Protein AF-A0A1C5NNX3-F1 (afdb_monomer_lite)

Foldseek 3Di:
DAFDDLALLRGPNLLVLVVVLLVQQDPVLAAELCSSVVDLVVVVVVPCLQPQLNDNDSLRSSLVCLVCQLVVNNLCSNPDPDPVSCVDRSVSRQWYKYFLVVLVSSLVVLVVSLVSCVVCCVVPPLSRHPDPVSSVSSSVSSVVSSVVSVVQNVDDDGMGTSHHNVVVVVVVVVVVVVD

Sequence (179 aa):
MGCWGIKALESDEGLDIIIELEKILPKDGHLQLEKLSGGSKCWDAYGDVCEDGKVHTKPMVLAEVIMAYLDGEQYRLYGGSDKKSKEMNFAKITQFEGKRKTVMVIRNYLKDMLRRSRERSKEYQWNGWLKEENWIGWQGHVENLIKRLEELLEKEGDTIQFWNAGMQRAEKKQMMKLE

Radius of gyration: 17.09 Å; chains: 1; bounding box: 43×47×44 Å

pLDDT: mean 81.47, std 15.74, range [40.25, 98.56]

Structure (mmCIF, N/CA/C/O backbone):
data_AF-A0A1C5NNX3-F1
#
_entry.id   AF-A0A1C5NNX3-F1
#
loop_
_atom_site.group_PDB
_atom_site.id
_atom_site.type_symbol
_at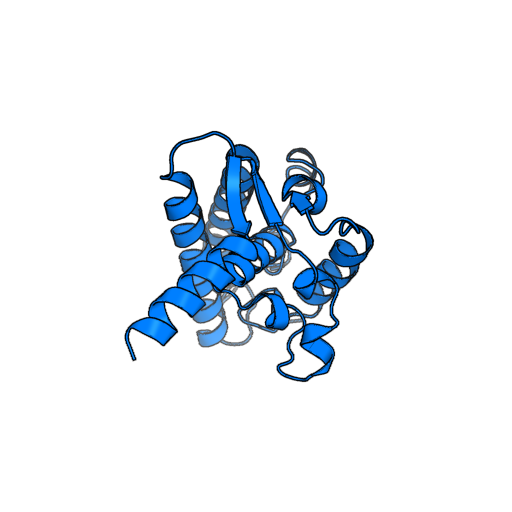om_site.label_atom_id
_atom_site.label_alt_id
_atom_site.label_comp_id
_atom_site.label_asym_id
_atom_site.label_entity_id
_atom_site.label_seq_id
_atom_site.pdbx_PDB_ins_code
_atom_site.Cartn_x
_atom_site.Cartn_y
_atom_site.Cartn_z
_atom_site.occupancy
_atom_site.B_iso_or_equiv
_atom_site.auth_seq_id
_atom_site.auth_comp_id
_atom_site.auth_asym_id
_atom_site.auth_atom_id
_atom_site.pdbx_PDB_model_num
ATOM 1 N N . MET A 1 1 ? 22.706 4.118 -7.278 1.00 43.41 1 MET A N 1
ATOM 2 C CA . MET A 1 1 ? 22.390 2.921 -6.469 1.00 43.41 1 MET A CA 1
ATOM 3 C C . MET A 1 1 ? 21.070 2.387 -7.004 1.00 43.41 1 MET A C 1
ATOM 5 O O . MET A 1 1 ? 20.190 3.204 -7.226 1.00 43.41 1 MET A O 1
ATOM 9 N N . GLY A 1 2 ? 20.976 1.101 -7.357 1.00 45.81 2 GLY A N 1
ATOM 10 C CA . GLY A 1 2 ? 19.746 0.528 -7.927 1.00 45.81 2 GLY A CA 1
ATOM 11 C C . GLY A 1 2 ? 18.676 0.310 -6.855 1.00 45.81 2 GLY A C 1
ATOM 12 O O . GLY A 1 2 ? 19.024 0.121 -5.693 1.00 45.81 2 GLY A O 1
ATOM 13 N N . CYS A 1 3 ? 17.398 0.339 -7.238 1.00 53.75 3 CYS A N 1
ATOM 14 C CA . CYS A 1 3 ? 16.297 -0.009 -6.339 1.00 53.75 3 CYS A CA 1
ATOM 15 C C . CYS A 1 3 ? 16.403 -1.483 -5.914 1.00 53.75 3 CYS A C 1
ATOM 17 O O . CYS A 1 3 ? 16.501 -2.376 -6.760 1.00 53.75 3 CYS A O 1
ATOM 19 N N . TRP A 1 4 ? 16.405 -1.724 -4.603 1.00 60.56 4 TRP A N 1
ATOM 20 C CA . TRP A 1 4 ? 16.375 -3.055 -3.995 1.00 60.56 4 TRP A CA 1
ATOM 21 C C . TRP A 1 4 ? 14.946 -3.371 -3.530 1.00 60.56 4 TRP A C 1
ATOM 23 O O . TRP A 1 4 ? 14.303 -2.506 -2.945 1.00 60.56 4 TRP A O 1
ATOM 33 N N . GLY A 1 5 ? 14.467 -4.594 -3.791 1.00 72.88 5 GLY A N 1
ATOM 34 C CA . GLY A 1 5 ? 13.107 -5.050 -3.449 1.00 72.88 5 GLY A CA 1
ATOM 35 C C . GLY A 1 5 ? 12.084 -4.789 -4.558 1.00 72.88 5 GLY A C 1
ATOM 36 O O . GLY A 1 5 ? 12.178 -3.786 -5.250 1.00 72.88 5 GLY A O 1
ATOM 37 N N . ILE A 1 6 ? 11.135 -5.707 -4.771 1.00 86.00 6 ILE A N 1
ATOM 38 C CA . ILE A 1 6 ? 10.014 -5.508 -5.718 1.00 86.00 6 ILE A CA 1
ATOM 39 C C . ILE A 1 6 ? 8.913 -4.682 -5.044 1.00 86.00 6 ILE A C 1
ATOM 41 O O . ILE A 1 6 ? 8.206 -3.910 -5.697 1.00 86.00 6 ILE A O 1
ATOM 45 N N . LYS A 1 7 ? 8.764 -4.867 -3.732 1.00 90.19 7 LYS A N 1
ATOM 46 C CA . LYS A 1 7 ? 7.811 -4.160 -2.882 1.00 90.19 7 LYS A CA 1
ATOM 47 C C . LYS A 1 7 ? 8.504 -3.034 -2.130 1.00 90.19 7 LYS A C 1
ATOM 49 O O . LYS A 1 7 ? 9.672 -3.153 -1.767 1.00 90.19 7 LYS A O 1
ATOM 54 N N . ALA A 1 8 ? 7.755 -1.989 -1.794 1.00 87.38 8 ALA A N 1
ATOM 55 C CA . ALA A 1 8 ? 8.271 -0.934 -0.932 1.00 87.38 8 ALA A CA 1
ATOM 56 C C . ALA A 1 8 ? 8.631 -1.483 0.458 1.00 87.38 8 ALA A C 1
ATOM 58 O O . ALA A 1 8 ? 9.677 -1.148 0.993 1.00 87.38 8 ALA A O 1
ATOM 59 N N . LEU A 1 9 ? 7.836 -2.403 1.010 1.00 86.56 9 LEU A N 1
ATOM 60 C CA . LEU A 1 9 ? 8.118 -3.069 2.290 1.00 86.56 9 LEU A CA 1
ATOM 61 C C . LEU A 1 9 ? 9.345 -4.007 2.276 1.00 86.56 9 LEU A C 1
ATOM 63 O O . LEU A 1 9 ? 9.682 -4.579 3.310 1.00 86.56 9 LEU A O 1
ATOM 67 N N . GLU A 1 10 ? 9.994 -4.194 1.126 1.00 86.25 10 GLU A N 1
ATOM 68 C CA . GLU A 1 10 ? 11.254 -4.938 0.980 1.00 86.25 10 GLU A CA 1
ATOM 69 C C . GLU A 1 10 ? 12.464 -4.003 0.808 1.00 86.25 10 GLU A C 1
ATOM 71 O O . GLU A 1 10 ? 13.589 -4.488 0.681 1.00 86.25 10 GLU A O 1
ATOM 76 N N . SER A 1 11 ? 12.246 -2.683 0.779 1.00 84.75 11 SER A N 1
ATOM 77 C CA . SER A 1 11 ? 13.288 -1.677 0.573 1.00 84.75 11 SER A CA 1
ATOM 78 C C . SER A 1 11 ? 13.565 -0.880 1.840 1.00 84.75 11 SER A C 1
ATOM 80 O O . SER A 1 11 ? 12.664 -0.643 2.647 1.00 84.75 11 SER A O 1
ATOM 82 N N . ASP A 1 12 ? 14.805 -0.411 1.983 1.00 83.69 12 ASP A N 1
ATOM 83 C CA . ASP A 1 12 ? 15.213 0.435 3.107 1.00 83.69 12 ASP A CA 1
ATOM 84 C C . ASP A 1 12 ? 14.336 1.695 3.194 1.00 83.69 12 ASP A C 1
ATOM 86 O O . ASP A 1 12 ? 13.825 2.021 4.262 1.00 83.69 12 ASP A O 1
ATOM 90 N N . GLU A 1 13 ? 14.049 2.349 2.060 1.00 83.94 13 GLU A N 1
ATOM 91 C CA . GLU A 1 13 ? 13.189 3.537 2.032 1.00 83.94 13 GLU A CA 1
ATOM 92 C C . GLU A 1 13 ? 11.757 3.244 2.493 1.00 83.94 13 GLU A C 1
ATOM 94 O O . GLU A 1 13 ? 11.142 4.062 3.181 1.00 83.94 13 GLU A O 1
ATOM 99 N N . GLY A 1 14 ? 11.193 2.094 2.113 1.00 84.69 14 GLY A N 1
ATOM 100 C CA . GLY A 1 14 ? 9.856 1.726 2.561 1.00 84.69 14 GLY A CA 1
ATOM 101 C C . GLY A 1 14 ? 9.817 1.334 4.037 1.00 84.69 14 GLY A C 1
ATOM 102 O O . GLY A 1 14 ? 8.861 1.694 4.728 1.00 84.69 14 GLY A O 1
ATOM 103 N N . LEU A 1 15 ? 10.861 0.674 4.545 1.00 84.88 15 LEU A N 1
ATOM 104 C CA . LEU A 1 15 ? 10.996 0.354 5.968 1.00 84.88 15 LEU A CA 1
ATOM 105 C C . LEU A 1 15 ? 11.188 1.614 6.825 1.00 84.88 15 LEU A C 1
ATOM 107 O O . LEU A 1 15 ? 10.555 1.725 7.876 1.00 84.88 15 LEU A O 1
ATOM 111 N N . ASP A 1 16 ? 11.952 2.600 6.352 1.00 84.88 16 ASP A N 1
ATOM 112 C CA . ASP A 1 16 ? 12.068 3.911 7.001 1.00 84.88 16 ASP A CA 1
ATOM 113 C C . ASP A 1 16 ? 10.697 4.592 7.115 1.00 84.88 16 ASP A C 1
ATOM 115 O O . ASP A 1 16 ? 10.321 5.103 8.174 1.00 84.88 16 ASP A O 1
ATOM 119 N N . ILE A 1 17 ? 9.890 4.540 6.049 1.00 86.50 17 ILE A N 1
ATOM 120 C CA . ILE A 1 17 ? 8.521 5.069 6.075 1.00 86.50 17 ILE A CA 1
ATOM 121 C C . ILE A 1 17 ? 7.665 4.314 7.096 1.00 86.50 17 ILE A C 1
ATOM 123 O O . ILE A 1 17 ? 6.903 4.954 7.820 1.00 86.50 17 ILE A O 1
ATOM 127 N N . ILE A 1 18 ? 7.774 2.985 7.193 1.00 87.00 18 ILE A N 1
ATOM 128 C CA . ILE A 1 18 ? 7.045 2.206 8.206 1.00 87.00 18 ILE A CA 1
ATOM 129 C C . ILE A 1 18 ? 7.412 2.659 9.618 1.00 87.00 18 ILE A C 1
ATOM 131 O O . ILE A 1 18 ? 6.507 2.944 10.406 1.00 87.00 18 ILE A O 1
ATOM 135 N N . ILE A 1 19 ? 8.705 2.819 9.908 1.00 84.88 19 ILE A N 1
ATOM 136 C CA . ILE A 1 19 ? 9.193 3.293 11.209 1.00 84.88 19 ILE A CA 1
ATOM 137 C C . ILE A 1 19 ? 8.623 4.683 11.535 1.00 84.88 19 ILE A C 1
ATOM 139 O O . ILE A 1 19 ? 8.235 4.944 12.676 1.00 84.88 19 ILE A O 1
ATOM 143 N N . GLU A 1 20 ? 8.518 5.583 10.553 1.00 86.12 20 GLU A N 1
ATOM 144 C CA . GLU A 1 20 ? 7.882 6.892 10.751 1.00 86.12 20 GLU A CA 1
ATOM 145 C C . GLU A 1 20 ? 6.367 6.791 10.979 1.00 86.12 20 GLU A C 1
ATOM 147 O O . GLU A 1 20 ? 5.821 7.462 11.861 1.00 86.12 20 GLU A O 1
ATOM 152 N N . LEU A 1 21 ? 5.671 5.936 10.225 1.00 87.88 21 LEU A N 1
ATOM 153 C CA . LEU A 1 21 ? 4.229 5.725 10.375 1.00 87.88 21 LEU A CA 1
ATOM 154 C C . LEU A 1 21 ? 3.869 5.127 11.741 1.00 87.88 21 LEU A C 1
ATOM 156 O O . LEU A 1 21 ? 2.808 5.430 12.284 1.00 87.88 21 LEU A O 1
ATOM 160 N N . GLU A 1 22 ? 4.744 4.323 12.340 1.00 86.94 22 GLU A N 1
ATOM 161 C CA . GLU A 1 22 ? 4.516 3.766 13.673 1.00 86.94 22 GLU A CA 1
ATOM 162 C C . GLU A 1 22 ? 4.405 4.812 14.769 1.00 86.94 22 GLU A C 1
ATOM 164 O O . GLU A 1 22 ? 3.598 4.664 15.690 1.00 86.94 22 GLU A O 1
ATOM 169 N N . LYS A 1 23 ? 5.197 5.882 14.672 1.00 86.31 23 LYS A N 1
ATOM 170 C CA . LYS A 1 23 ? 5.236 6.946 15.684 1.00 86.31 23 LYS A CA 1
ATOM 171 C C . LYS A 1 23 ? 3.892 7.658 15.820 1.00 86.31 23 LYS A C 1
ATOM 173 O O . LYS A 1 23 ? 3.621 8.262 16.856 1.00 86.31 23 LYS A O 1
ATOM 178 N N . ILE A 1 24 ? 3.054 7.579 14.786 1.00 87.44 24 ILE A N 1
ATOM 179 C CA . ILE A 1 24 ? 1.740 8.223 14.716 1.00 87.44 24 ILE A CA 1
ATOM 180 C C . ILE A 1 24 ? 0.575 7.232 14.828 1.00 87.44 24 ILE A C 1
ATOM 182 O O . ILE A 1 24 ? -0.585 7.634 14.692 1.00 87.44 24 ILE A O 1
ATOM 186 N N . LEU A 1 25 ? 0.850 5.945 15.077 1.00 90.44 25 LEU A N 1
ATOM 187 C CA . LEU A 1 25 ? -0.207 4.957 15.252 1.00 90.44 25 LEU A CA 1
ATOM 188 C C . LEU A 1 25 ? -1.045 5.252 16.504 1.00 90.44 25 LEU A C 1
ATOM 190 O O . LEU A 1 25 ? -0.518 5.631 17.556 1.00 90.44 25 LEU A O 1
ATOM 194 N N . PRO A 1 26 ? -2.369 5.061 16.421 1.00 89.88 26 PRO A N 1
ATOM 195 C CA . PRO A 1 26 ? -3.252 5.332 17.535 1.00 89.88 26 PRO A CA 1
ATOM 196 C C . PRO A 1 26 ? -3.172 4.216 18.583 1.00 89.88 26 PRO A C 1
ATOM 198 O O . PRO A 1 26 ? -3.064 3.032 18.268 1.00 89.88 26 PRO A O 1
ATOM 201 N N . LYS A 1 27 ? -3.260 4.604 19.859 1.00 87.56 27 LYS A N 1
ATOM 202 C CA . LYS A 1 27 ? -3.197 3.671 20.997 1.00 87.56 27 LYS A CA 1
ATOM 203 C C . LYS A 1 27 ? -4.513 2.938 21.261 1.00 87.56 27 LYS A C 1
ATOM 205 O O . LYS A 1 27 ? -4.502 1.908 21.923 1.00 87.56 27 LYS A O 1
ATOM 210 N N . ASP A 1 28 ? -5.629 3.470 20.768 1.00 89.56 28 ASP A N 1
ATOM 211 C CA . ASP A 1 28 ? -6.970 2.889 20.916 1.00 89.56 28 ASP A CA 1
ATOM 212 C C . ASP A 1 28 ? -7.239 1.732 19.933 1.00 89.56 28 ASP A C 1
ATOM 214 O O . ASP A 1 28 ? -8.281 1.084 20.008 1.00 89.56 28 ASP A O 1
ATOM 218 N N . GLY A 1 29 ? -6.295 1.451 19.027 1.00 90.50 29 GLY A N 1
ATOM 219 C CA . GLY A 1 29 ? -6.404 0.393 18.028 1.00 90.50 29 GLY A CA 1
ATOM 220 C C . GLY A 1 29 ? -7.278 0.749 16.823 1.00 90.50 29 GLY A C 1
ATOM 221 O O . GLY A 1 29 ? -7.401 -0.092 15.932 1.00 90.50 29 GLY A O 1
ATOM 222 N N . HIS A 1 30 ? -7.843 1.964 16.758 1.00 94.44 30 HIS A N 1
ATOM 223 C CA . HIS A 1 30 ? -8.642 2.426 15.627 1.00 94.44 30 HIS A CA 1
ATOM 224 C C . HIS A 1 30 ? -7.834 3.348 14.706 1.00 94.44 30 HIS A C 1
ATOM 226 O O . HIS A 1 30 ? -7.677 4.556 14.923 1.00 94.44 30 HIS A O 1
ATOM 232 N N . LEU A 1 31 ? -7.326 2.754 13.632 1.00 94.56 31 LEU A N 1
ATOM 233 C CA . LEU A 1 31 ? -6.534 3.425 12.619 1.00 94.56 31 LEU A CA 1
ATOM 234 C C . LEU A 1 31 ? -7.409 3.996 11.502 1.00 94.56 31 LEU A C 1
ATOM 236 O O . LEU A 1 31 ? -8.258 3.309 10.943 1.00 94.56 31 LEU A O 1
ATOM 240 N N . GLN A 1 32 ? -7.125 5.244 11.135 1.00 94.44 32 GLN A N 1
ATOM 241 C CA . GLN A 1 32 ? -7.679 5.897 9.953 1.00 94.44 32 GLN A CA 1
ATOM 242 C C . GLN A 1 32 ? -6.554 6.177 8.962 1.00 94.44 32 GLN A C 1
ATOM 244 O O . GLN A 1 32 ? -5.525 6.746 9.340 1.00 94.44 32 GLN A O 1
ATOM 249 N N . LEU A 1 33 ? -6.747 5.810 7.696 1.00 93.88 33 LEU A N 1
ATOM 250 C CA . LEU A 1 33 ? -5.756 5.987 6.629 1.00 93.88 33 LEU A CA 1
ATOM 251 C C . LEU A 1 33 ? -5.303 7.445 6.494 1.00 93.88 33 LEU A C 1
ATOM 253 O O . LEU A 1 33 ? -4.141 7.712 6.202 1.00 93.88 33 LEU A O 1
ATOM 257 N N . GLU A 1 34 ? -6.196 8.395 6.766 1.00 90.44 34 GLU A N 1
ATOM 258 C CA . GLU A 1 34 ? -5.931 9.835 6.722 1.00 90.44 34 GLU A CA 1
ATOM 259 C C . GLU A 1 34 ? -4.837 10.265 7.703 1.00 90.44 34 GLU A C 1
ATOM 261 O O . GLU A 1 34 ? -4.081 11.195 7.418 1.00 90.44 34 GLU A O 1
ATOM 266 N N . LYS A 1 35 ? -4.730 9.575 8.848 1.00 88.69 35 LYS A N 1
ATOM 267 C CA . LYS A 1 35 ? -3.673 9.835 9.831 1.00 88.69 35 LYS A CA 1
ATOM 268 C C . LYS A 1 35 ? -2.311 9.453 9.261 1.00 88.69 35 LYS A C 1
ATOM 270 O O . LYS A 1 35 ? -1.353 10.191 9.448 1.00 88.69 35 LYS A O 1
ATOM 275 N N . LEU A 1 36 ? -2.240 8.350 8.513 1.00 87.06 36 LEU A N 1
ATOM 276 C CA . LEU A 1 36 ? -1.000 7.894 7.883 1.00 87.06 36 LEU A CA 1
ATOM 277 C C . LEU A 1 36 ? -0.633 8.724 6.649 1.00 87.06 36 LEU A C 1
ATOM 279 O O . LEU A 1 36 ? 0.542 9.022 6.423 1.00 87.06 36 LEU A O 1
ATOM 283 N N . SER A 1 37 ? -1.625 9.124 5.851 1.00 81.62 37 SER A N 1
ATOM 284 C CA . SER A 1 37 ? -1.392 9.900 4.633 1.00 81.62 37 SER A CA 1
ATOM 285 C C . SER A 1 37 ? -0.842 11.297 4.905 1.00 81.62 37 SER A C 1
ATOM 287 O O . SER A 1 37 ? -0.031 11.781 4.114 1.00 81.62 37 SER A O 1
ATOM 289 N N . GLY A 1 38 ? -1.226 11.916 6.029 1.00 73.06 38 GLY A N 1
ATOM 290 C CA . GLY A 1 38 ? -0.945 13.326 6.319 1.00 73.06 38 GLY A CA 1
ATOM 291 C C . GLY A 1 38 ? -1.860 14.292 5.551 1.00 73.06 38 GLY A C 1
ATOM 292 O O . GLY A 1 38 ? -1.581 15.487 5.486 1.00 73.06 38 GLY A O 1
ATOM 293 N N . GLY A 1 39 ? -2.951 13.785 4.960 1.00 62.31 39 GLY A N 1
ATOM 294 C CA . GLY A 1 39 ? -3.860 14.539 4.091 1.00 62.31 39 GLY A CA 1
ATOM 295 C C . GLY A 1 39 ? -3.400 14.622 2.626 1.00 62.31 39 GLY A C 1
ATOM 296 O O . GLY A 1 39 ? -2.217 14.525 2.315 1.00 62.31 39 GLY A O 1
ATOM 297 N N . SER A 1 40 ? -4.347 14.823 1.699 1.00 53.09 40 SER A N 1
ATOM 298 C CA . SER A 1 40 ? -4.090 14.751 0.245 1.00 53.09 40 SER A CA 1
ATOM 299 C C . SER A 1 40 ? -3.118 15.813 -0.281 1.00 53.09 40 SER A C 1
ATOM 301 O O . SER A 1 40 ? -2.399 15.554 -1.236 1.00 53.09 40 SER A O 1
ATOM 303 N N . LYS A 1 41 ? -3.056 16.987 0.365 1.00 52.91 41 LYS A N 1
ATOM 304 C CA . LYS A 1 41 ? -2.158 18.093 -0.021 1.00 52.91 41 LYS A CA 1
ATOM 305 C C . LYS A 1 41 ? -0.673 17.763 0.167 1.00 52.91 41 LYS A C 1
ATOM 307 O O . LYS A 1 41 ? 0.176 18.454 -0.378 1.00 52.91 41 LYS A O 1
ATOM 312 N N . CYS A 1 42 ? -0.353 16.736 0.959 1.00 51.94 42 CYS A N 1
ATOM 313 C CA . CYS A 1 42 ? 1.026 16.342 1.224 1.00 51.94 42 CYS A CA 1
ATOM 314 C C . CYS A 1 42 ? 1.689 15.713 -0.010 1.00 51.94 42 CYS A C 1
ATOM 316 O O . CYS A 1 42 ? 2.910 15.728 -0.101 1.00 51.94 42 CYS A O 1
ATOM 318 N N . TRP A 1 43 ? 0.912 15.179 -0.960 1.00 56.66 43 TRP A N 1
ATOM 319 C CA . TRP A 1 43 ? 1.445 14.391 -2.078 1.00 56.66 43 TRP A CA 1
ATOM 320 C C . TRP A 1 43 ? 1.622 15.183 -3.366 1.00 56.66 43 TRP A C 1
ATOM 322 O O . TRP A 1 43 ? 2.487 14.833 -4.161 1.00 56.66 43 TRP A O 1
ATOM 332 N N . ASP A 1 44 ? 0.908 16.302 -3.504 1.00 48.81 44 ASP A N 1
ATOM 333 C CA . ASP A 1 44 ? 1.176 17.308 -4.538 1.00 48.81 44 ASP A CA 1
ATOM 334 C C . ASP A 1 44 ? 2.577 17.934 -4.354 1.00 48.81 44 ASP A C 1
ATOM 336 O O . ASP A 1 44 ? 3.187 18.398 -5.313 1.00 48.81 44 ASP A O 1
ATOM 340 N N . ALA A 1 45 ? 3.104 17.907 -3.118 1.00 40.25 45 ALA A N 1
ATOM 341 C CA . ALA A 1 45 ? 4.451 18.348 -2.754 1.00 40.25 45 ALA A CA 1
ATOM 342 C C . ALA A 1 45 ? 5.536 17.267 -2.915 1.00 40.25 45 ALA A C 1
ATOM 344 O O . ALA A 1 45 ? 6.719 17.597 -2.839 1.00 40.25 45 ALA A O 1
ATOM 345 N N . TYR A 1 46 ? 5.178 16.001 -3.183 1.00 47.84 46 TYR A N 1
ATOM 346 C CA . TYR A 1 46 ? 6.137 15.004 -3.682 1.00 47.84 46 TYR A CA 1
ATOM 347 C C . TYR A 1 46 ? 6.377 15.265 -5.174 1.00 47.84 46 TYR A C 1
ATOM 349 O O . TYR A 1 46 ? 6.087 14.430 -6.033 1.00 47.84 46 TYR A O 1
ATOM 357 N N . GLY A 1 47 ? 6.872 16.477 -5.448 1.00 45.34 47 GLY A N 1
ATOM 358 C CA . GLY A 1 47 ? 7.461 16.866 -6.714 1.00 45.34 47 GLY A CA 1
ATOM 359 C C . GLY A 1 47 ? 8.419 15.778 -7.180 1.00 45.34 47 GLY A C 1
ATOM 360 O O . GLY A 1 47 ? 9.158 15.190 -6.391 1.00 45.34 47 GLY A O 1
ATOM 361 N N . ASP A 1 48 ? 8.297 15.454 -8.458 1.00 43.62 48 ASP A N 1
ATOM 362 C CA . ASP A 1 48 ? 9.212 14.603 -9.203 1.00 43.62 48 ASP A CA 1
ATOM 363 C C . ASP A 1 48 ? 9.561 13.234 -8.619 1.00 43.62 48 ASP A C 1
ATOM 365 O O . ASP A 1 48 ? 10.704 12.782 -8.601 1.00 43.62 48 ASP A O 1
ATOM 369 N N . VAL A 1 49 ? 8.507 12.462 -8.349 1.00 49.91 49 VAL A N 1
ATOM 370 C CA . VAL A 1 49 ? 8.508 10.991 -8.184 1.00 49.91 49 VAL A CA 1
ATOM 371 C C . VAL A 1 49 ? 9.255 10.232 -9.305 1.00 49.91 49 VAL A C 1
ATOM 373 O O . VAL A 1 49 ? 9.437 9.023 -9.234 1.00 49.91 49 VAL A O 1
ATOM 376 N N . CYS A 1 50 ? 9.705 10.899 -10.367 1.00 47.75 50 CYS A N 1
ATOM 377 C CA . CYS A 1 50 ? 10.406 10.267 -11.479 1.00 47.75 50 CYS A CA 1
ATOM 378 C C . CYS A 1 50 ? 11.693 10.969 -11.923 1.00 47.75 50 CYS A C 1
ATOM 380 O O . CYS A 1 50 ? 12.264 10.507 -12.909 1.00 47.75 50 CYS A O 1
ATOM 382 N N . GLU A 1 51 ? 12.205 11.987 -11.219 1.00 48.91 51 GLU A N 1
ATOM 383 C CA . GLU A 1 51 ? 13.494 12.596 -11.604 1.00 48.91 51 GLU A CA 1
ATOM 384 C C . GLU A 1 51 ? 14.694 11.687 -11.280 1.00 48.91 51 GLU A C 1
ATOM 386 O O . GLU A 1 51 ? 15.597 11.556 -12.102 1.00 48.91 51 GLU A O 1
ATOM 391 N N . ASP A 1 52 ? 14.620 10.848 -10.236 1.00 54.25 52 ASP A N 1
ATOM 392 C CA . ASP A 1 52 ? 15.763 10.015 -9.788 1.00 54.25 52 ASP A CA 1
ATOM 393 C C . ASP A 1 52 ? 15.524 8.490 -9.740 1.00 54.25 52 ASP A C 1
ATOM 395 O O . ASP A 1 52 ? 16.351 7.749 -9.217 1.00 54.25 52 ASP A O 1
ATOM 399 N N . GLY A 1 53 ? 14.404 7.983 -10.262 1.00 56.81 53 GLY A N 1
ATOM 400 C CA . GLY A 1 53 ? 14.118 6.540 -10.260 1.00 56.81 53 GLY A CA 1
ATOM 401 C C . GLY A 1 53 ? 13.659 6.022 -8.893 1.00 56.81 53 GLY A C 1
ATOM 402 O O . GLY A 1 53 ? 13.631 4.818 -8.661 1.00 56.81 53 GLY A O 1
ATOM 403 N N . LYS A 1 54 ? 13.270 6.924 -7.982 1.00 70.06 54 LYS A N 1
ATOM 404 C CA . LYS A 1 54 ? 12.722 6.588 -6.663 1.00 70.06 54 LYS A CA 1
ATOM 405 C C . LYS A 1 54 ? 11.301 6.042 -6.793 1.00 70.06 54 LYS A C 1
ATOM 407 O O . LYS A 1 54 ? 10.345 6.799 -6.926 1.00 70.06 54 LYS A O 1
ATOM 412 N N . VAL A 1 55 ? 11.174 4.721 -6.725 1.00 74.38 55 VAL A N 1
ATOM 413 C CA . VAL A 1 55 ? 9.893 4.014 -6.883 1.00 74.38 55 VAL A CA 1
ATOM 414 C C . VAL A 1 55 ? 9.219 3.617 -5.561 1.00 74.38 55 VAL A C 1
ATOM 416 O O . VAL A 1 55 ? 7.992 3.550 -5.494 1.00 74.38 55 VAL A O 1
ATOM 419 N N . HIS A 1 56 ? 9.981 3.422 -4.480 1.00 83.06 56 HIS A N 1
ATOM 420 C CA . HIS A 1 56 ? 9.456 3.040 -3.161 1.00 83.06 56 HIS A CA 1
ATOM 421 C C . HIS A 1 56 ? 9.040 4.271 -2.357 1.00 83.06 56 HIS A C 1
ATOM 423 O O . HIS A 1 56 ? 9.797 4.859 -1.591 1.00 83.06 56 HIS A O 1
ATOM 429 N N . THR A 1 57 ? 7.808 4.703 -2.602 1.00 85.62 57 THR A N 1
ATOM 430 C CA . THR A 1 57 ? 7.256 5.958 -2.081 1.00 85.62 57 THR A CA 1
ATOM 431 C C . THR A 1 57 ? 6.245 5.721 -0.969 1.00 85.62 57 THR A C 1
ATOM 433 O O . THR A 1 57 ? 5.664 4.641 -0.846 1.00 85.62 57 THR A O 1
ATOM 436 N N . LYS A 1 58 ? 5.938 6.773 -0.202 1.00 87.75 58 LYS A N 1
ATOM 437 C CA . LYS A 1 58 ? 4.921 6.710 0.854 1.00 87.75 58 LYS A CA 1
ATOM 438 C C . LYS A 1 58 ? 3.554 6.222 0.345 1.00 87.75 58 LYS A C 1
ATOM 440 O O . LYS A 1 58 ? 3.001 5.340 0.993 1.00 87.75 58 LYS A O 1
ATOM 445 N N . PRO A 1 59 ? 2.998 6.688 -0.793 1.00 90.75 59 PRO A N 1
ATOM 446 C CA . PRO A 1 59 ? 1.743 6.130 -1.304 1.00 90.75 59 PRO A CA 1
ATOM 447 C C . PRO A 1 59 ? 1.817 4.635 -1.647 1.00 90.75 59 PRO A C 1
ATOM 449 O O . PRO A 1 59 ? 0.846 3.923 -1.400 1.00 90.75 59 PRO A O 1
ATOM 452 N N . MET A 1 60 ? 2.956 4.140 -2.147 1.00 92.38 60 MET A N 1
ATOM 453 C CA . MET A 1 60 ? 3.159 2.704 -2.385 1.00 92.38 60 MET A CA 1
ATOM 454 C C . MET A 1 60 ? 3.200 1.918 -1.072 1.00 92.38 60 MET A C 1
ATOM 456 O O . MET A 1 60 ? 2.478 0.933 -0.944 1.00 92.38 60 MET A O 1
ATOM 460 N N . VAL A 1 61 ? 3.932 2.406 -0.062 1.00 91.88 61 VAL A N 1
ATOM 461 C CA . VAL A 1 61 ? 3.931 1.816 1.289 1.00 91.88 61 VAL A CA 1
ATOM 462 C C . VAL A 1 61 ? 2.516 1.782 1.868 1.00 91.88 61 VAL A C 1
ATOM 464 O O . VAL A 1 61 ? 2.087 0.757 2.384 1.00 91.88 61 VAL A O 1
ATOM 467 N N . LEU A 1 62 ? 1.744 2.866 1.748 1.00 94.38 62 LEU A N 1
ATOM 468 C CA . LEU A 1 62 ? 0.362 2.902 2.239 1.00 94.38 62 LEU A CA 1
ATOM 469 C C . LEU A 1 62 ? -0.545 1.910 1.503 1.00 94.38 62 LEU A C 1
ATOM 471 O O . LEU A 1 62 ? -1.382 1.277 2.145 1.00 94.38 62 LEU A O 1
ATOM 475 N N . ALA A 1 63 ? -0.382 1.754 0.187 1.00 95.94 63 ALA A N 1
ATOM 476 C CA . ALA A 1 63 ? -1.104 0.740 -0.572 1.00 95.94 63 ALA A CA 1
ATOM 477 C C . ALA A 1 63 ? -0.756 -0.672 -0.081 1.00 95.94 63 ALA A C 1
ATOM 479 O O . ALA A 1 63 ? -1.660 -1.463 0.176 1.00 95.94 63 ALA A O 1
ATOM 480 N N . GLU A 1 64 ? 0.526 -0.971 0.127 1.00 95.25 64 GLU A N 1
ATOM 481 C CA . GLU A 1 64 ? 0.974 -2.263 0.657 1.00 95.25 64 GLU A CA 1
ATOM 482 C C . GLU A 1 64 ? 0.483 -2.515 2.089 1.00 95.25 64 GLU A C 1
ATOM 484 O O . GLU A 1 64 ? 0.058 -3.627 2.394 1.00 95.25 64 GLU A O 1
ATOM 489 N N . VAL A 1 65 ? 0.439 -1.486 2.943 1.00 94.62 65 VAL A N 1
ATOM 490 C CA . VAL A 1 65 ? -0.161 -1.571 4.283 1.00 94.62 65 VAL A CA 1
ATOM 491 C C . VAL A 1 65 ? -1.643 -1.924 4.194 1.00 94.62 65 VAL A C 1
ATOM 493 O O . VAL A 1 65 ? -2.082 -2.852 4.870 1.00 94.62 65 VAL A O 1
ATOM 496 N N . ILE A 1 66 ? -2.418 -1.239 3.345 1.00 95.62 66 ILE A N 1
ATOM 497 C CA . ILE A 1 66 ? -3.838 -1.563 3.120 1.00 95.62 66 ILE A CA 1
ATOM 498 C C . ILE A 1 66 ? -3.996 -3.027 2.698 1.00 95.62 66 ILE A C 1
ATOM 500 O O . ILE A 1 66 ? -4.821 -3.736 3.277 1.00 95.62 66 ILE A O 1
ATOM 504 N N . MET A 1 67 ? -3.189 -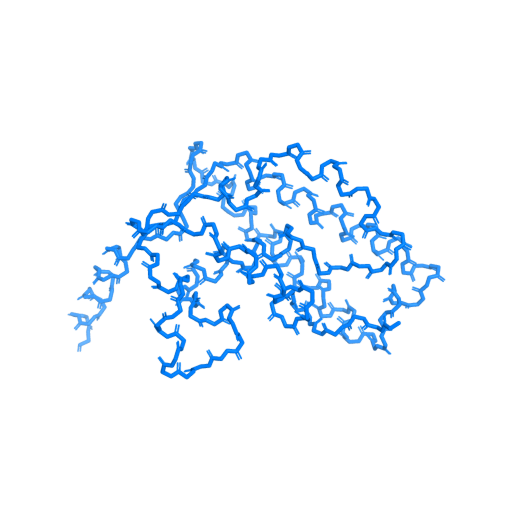3.493 1.739 1.00 96.00 67 MET A N 1
ATOM 505 C CA . MET A 1 67 ? -3.245 -4.882 1.274 1.00 96.00 67 MET A CA 1
ATOM 506 C C . MET A 1 67 ? -2.895 -5.874 2.382 1.00 96.00 67 MET A C 1
ATOM 508 O O . MET A 1 67 ? -3.627 -6.840 2.570 1.00 96.00 67 MET A O 1
ATOM 512 N N . ALA A 1 68 ? -1.858 -5.605 3.177 1.00 92.75 68 ALA A N 1
ATOM 513 C CA . ALA A 1 68 ? -1.480 -6.471 4.289 1.00 92.75 68 ALA A CA 1
ATOM 514 C C . ALA A 1 68 ? -2.614 -6.630 5.312 1.00 92.75 68 ALA A C 1
ATOM 516 O O . ALA A 1 68 ? -2.828 -7.723 5.825 1.00 92.75 68 ALA A O 1
ATOM 517 N N . TYR A 1 69 ? -3.377 -5.572 5.593 1.00 93.19 69 TYR A N 1
ATOM 518 C CA . TYR A 1 69 ? -4.558 -5.681 6.451 1.00 93.19 69 TYR A CA 1
ATOM 519 C C . TYR A 1 69 ? -5.687 -6.476 5.798 1.00 93.19 69 TYR A C 1
ATOM 521 O O . TYR A 1 69 ? -6.257 -7.345 6.450 1.00 93.19 69 TYR A O 1
ATOM 529 N N . LEU A 1 70 ? -5.991 -6.222 4.525 1.00 92.50 70 LEU A N 1
ATOM 530 C CA . LEU A 1 70 ? -7.022 -6.973 3.801 1.00 92.50 70 LEU A CA 1
ATOM 531 C C . LEU A 1 70 ? -6.707 -8.474 3.741 1.00 92.50 70 LEU A C 1
ATOM 533 O O . LEU A 1 70 ? -7.615 -9.293 3.857 1.00 92.50 70 LEU A O 1
ATOM 537 N N . ASP A 1 71 ? -5.427 -8.821 3.628 1.00 90.88 71 ASP A N 1
ATOM 538 C CA . ASP A 1 71 ? -4.951 -10.204 3.548 1.00 90.88 71 ASP A CA 1
ATOM 539 C C . ASP A 1 71 ? -4.763 -10.853 4.934 1.00 90.88 71 ASP A C 1
ATOM 541 O O . ASP A 1 71 ? -4.482 -12.046 5.040 1.00 90.88 71 ASP A O 1
ATOM 545 N N . GLY A 1 72 ? -4.919 -10.093 6.026 1.00 87.44 72 GLY A N 1
ATOM 546 C CA . GLY A 1 72 ? -4.634 -10.567 7.385 1.00 87.44 72 GLY A CA 1
ATOM 547 C C . GLY A 1 72 ? -3.149 -10.859 7.635 1.00 87.44 72 GLY A C 1
ATOM 548 O O . GLY A 1 72 ? -2.802 -11.669 8.499 1.00 87.44 72 GLY A O 1
ATOM 549 N N . GLU A 1 73 ? -2.273 -10.208 6.872 1.00 87.12 73 GLU A N 1
ATOM 550 C CA . GLU A 1 73 ? -0.817 -10.322 6.905 1.00 87.12 73 GLU A CA 1
ATOM 551 C C . GLU A 1 73 ? -0.123 -9.093 7.516 1.00 87.12 73 GLU A C 1
ATOM 553 O O . GLU A 1 73 ? 1.082 -8.918 7.365 1.00 87.12 73 GLU A O 1
ATOM 558 N N . GLN A 1 74 ? -0.834 -8.250 8.269 1.00 85.25 74 GLN A N 1
ATOM 559 C CA . GLN A 1 74 ? -0.285 -7.028 8.875 1.00 85.25 74 GLN A CA 1
ATOM 560 C C . GLN A 1 74 ? 0.922 -7.262 9.808 1.00 85.25 74 GLN A C 1
ATOM 562 O O . GLN A 1 74 ? 1.693 -6.343 10.072 1.00 85.25 74 GLN A O 1
ATOM 567 N N . TYR A 1 75 ? 1.128 -8.491 10.293 1.00 77.06 75 TYR A N 1
ATOM 568 C CA . TYR A 1 75 ? 2.318 -8.878 11.064 1.00 77.06 75 TYR A CA 1
ATOM 569 C C . TYR A 1 75 ? 3.598 -8.928 10.207 1.00 77.06 75 TYR A C 1
ATOM 571 O O . TYR A 1 75 ? 4.697 -8.853 10.745 1.00 77.06 75 TYR A O 1
ATOM 579 N N . ARG A 1 76 ? 3.475 -9.022 8.877 1.00 75.19 76 ARG A N 1
ATOM 580 C CA . ARG A 1 76 ? 4.602 -9.083 7.932 1.00 75.19 76 ARG A CA 1
ATOM 581 C C . ARG A 1 76 ? 5.120 -7.716 7.493 1.00 75.19 76 ARG A C 1
ATOM 583 O O . ARG A 1 76 ? 6.117 -7.670 6.782 1.00 75.19 76 ARG A O 1
ATOM 590 N N . LEU A 1 77 ? 4.502 -6.617 7.937 1.00 80.75 77 LEU A N 1
ATOM 591 C CA . LEU A 1 77 ? 4.881 -5.246 7.553 1.00 80.75 77 LEU A CA 1
ATOM 592 C C . LEU A 1 77 ? 6.328 -4.860 7.910 1.00 80.75 77 LEU A C 1
ATOM 594 O O . LEU A 1 77 ? 6.817 -3.842 7.444 1.00 80.75 77 LEU A O 1
ATOM 598 N N . TYR A 1 78 ? 7.011 -5.680 8.707 1.00 68.69 78 TYR A N 1
ATOM 599 C CA . TYR A 1 78 ? 8.383 -5.472 9.170 1.00 68.69 78 TYR A CA 1
ATOM 600 C C . TYR A 1 78 ? 9.355 -6.543 8.647 1.00 68.69 78 TYR A C 1
ATOM 602 O O . TYR A 1 78 ? 10.420 -6.747 9.225 1.00 68.69 78 TYR A O 1
ATOM 610 N N . GLY A 1 79 ? 8.966 -7.301 7.618 1.00 59.31 79 GLY A N 1
ATOM 611 C CA . GLY A 1 79 ? 9.853 -8.264 6.960 1.00 59.31 79 GLY A CA 1
ATOM 612 C C . GLY A 1 79 ? 10.167 -9.545 7.750 1.00 59.31 79 GLY A C 1
ATOM 613 O O . GLY A 1 79 ? 11.106 -10.248 7.389 1.00 59.31 79 GLY A O 1
ATOM 614 N N . GLY A 1 80 ? 9.414 -9.886 8.808 1.00 55.19 80 GLY A N 1
ATOM 615 C CA . GLY A 1 80 ? 9.693 -11.064 9.649 1.00 55.19 80 GLY A CA 1
ATOM 616 C C . GLY A 1 80 ? 8.469 -11.915 10.011 1.00 55.19 80 GLY A C 1
ATOM 617 O O . GLY A 1 80 ? 7.382 -11.397 10.258 1.00 55.19 80 GLY A O 1
ATOM 618 N N . SER A 1 81 ? 8.657 -13.238 10.092 1.00 52.81 81 SER A N 1
ATOM 619 C CA . SER A 1 81 ? 7.642 -14.238 10.486 1.00 52.81 81 SER A CA 1
ATOM 620 C C . SER A 1 81 ? 7.640 -14.586 11.981 1.00 52.81 81 SER A C 1
ATOM 622 O O . SER A 1 81 ? 6.877 -15.443 12.432 1.00 52.81 81 SER A O 1
ATOM 624 N N . ASP A 1 82 ? 8.512 -13.955 12.762 1.00 56.09 82 ASP A N 1
ATOM 625 C CA . ASP A 1 82 ? 8.879 -14.458 14.085 1.00 56.09 82 ASP A CA 1
ATOM 626 C C . ASP A 1 82 ? 7.903 -13.999 15.167 1.00 56.09 82 ASP A C 1
ATOM 628 O O . ASP A 1 82 ? 7.117 -13.077 14.974 1.00 56.09 82 ASP A O 1
ATOM 632 N N . LYS A 1 83 ? 7.970 -14.600 16.360 1.00 52.59 83 LYS A N 1
ATOM 633 C CA . LYS A 1 83 ? 7.107 -14.279 17.519 1.00 52.59 83 LYS A CA 1
ATOM 634 C C . LYS A 1 83 ? 7.070 -12.775 17.857 1.00 52.59 83 LYS A C 1
ATOM 636 O O . LYS A 1 83 ? 6.036 -12.278 18.292 1.00 52.59 83 LYS A O 1
ATOM 641 N N . LYS A 1 84 ? 8.163 -12.058 17.562 1.00 56.16 84 LYS A N 1
ATOM 642 C CA . LYS A 1 84 ? 8.318 -10.600 17.697 1.00 56.16 84 LYS A CA 1
ATOM 643 C C . LYS A 1 84 ? 7.355 -9.806 16.797 1.00 56.16 84 LYS A C 1
ATOM 645 O O . LYS A 1 84 ? 6.943 -8.716 17.172 1.00 56.16 84 LYS A O 1
ATOM 650 N N . SER A 1 85 ? 6.926 -10.377 15.665 1.00 57.44 85 SER A N 1
ATOM 651 C CA . SER A 1 85 ? 5.984 -9.757 14.719 1.00 57.44 85 SER A CA 1
ATOM 652 C C . SER A 1 85 ? 4.594 -9.497 15.304 1.00 57.44 85 SER A C 1
ATOM 654 O O . SER A 1 85 ? 3.942 -8.509 14.978 1.00 57.44 85 SER A O 1
ATOM 656 N N . LYS A 1 86 ? 4.146 -10.345 16.239 1.00 55.03 86 LYS A N 1
ATOM 657 C CA . LYS A 1 86 ? 2.835 -10.208 16.898 1.00 55.03 86 LYS A CA 1
ATOM 658 C C . LYS A 1 86 ? 2.805 -9.115 17.968 1.00 55.03 86 LYS A C 1
ATOM 660 O O . LYS A 1 86 ? 1.727 -8.703 18.382 1.00 55.03 86 LYS A O 1
ATOM 665 N N . GLU A 1 87 ? 3.969 -8.647 18.408 1.00 57.88 87 GLU A N 1
ATOM 666 C CA . GLU A 1 87 ? 4.114 -7.566 19.389 1.00 57.88 87 GLU A CA 1
ATOM 667 C C . GLU A 1 87 ? 4.277 -6.188 18.726 1.00 57.88 87 GLU A C 1
ATOM 669 O O . GLU A 1 87 ? 4.303 -5.162 19.417 1.00 57.88 87 GLU A O 1
ATOM 674 N N . MET A 1 88 ? 4.346 -6.156 17.391 1.00 71.88 88 MET A N 1
ATOM 675 C CA . MET A 1 88 ? 4.527 -4.944 16.597 1.00 71.88 88 MET A CA 1
ATOM 676 C C . MET A 1 88 ? 3.282 -4.058 16.589 1.00 71.88 88 MET A C 1
ATOM 678 O O . MET A 1 88 ? 2.152 -4.515 16.774 1.00 71.88 88 MET A O 1
ATOM 682 N N . ASN A 1 89 ? 3.489 -2.758 16.383 1.00 80.88 89 ASN A N 1
ATOM 683 C CA . ASN A 1 89 ? 2.452 -1.752 16.599 1.00 80.88 89 ASN A CA 1
ATOM 684 C C . ASN A 1 89 ? 1.294 -1.877 15.602 1.00 80.88 89 ASN A C 1
ATOM 686 O O . ASN A 1 89 ? 0.137 -1.794 16.011 1.00 80.88 89 ASN A O 1
ATOM 690 N N . PHE A 1 90 ? 1.575 -2.193 14.334 1.00 85.56 90 PHE A N 1
ATOM 691 C CA . PHE A 1 90 ? 0.523 -2.478 13.352 1.00 85.56 90 PHE A CA 1
ATOM 692 C C . PHE A 1 90 ? -0.278 -3.752 13.686 1.00 85.56 90 PHE A C 1
ATOM 694 O O . PHE A 1 90 ? -1.485 -3.796 13.472 1.00 85.56 90 PHE A O 1
ATOM 701 N N . ALA A 1 91 ? 0.325 -4.772 14.306 1.00 82.81 91 ALA A N 1
ATOM 702 C CA . ALA A 1 91 ? -0.411 -5.977 14.708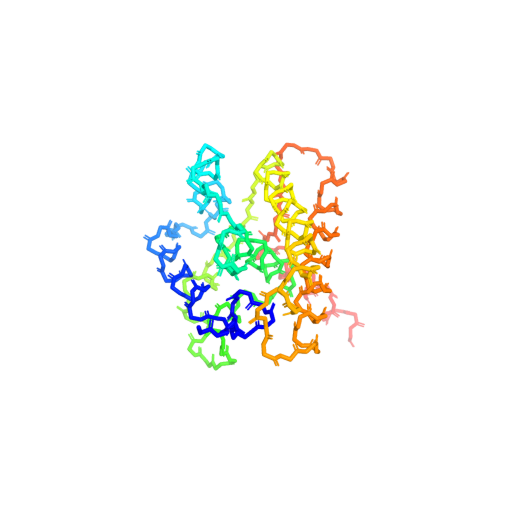 1.00 82.81 91 ALA A CA 1
ATOM 703 C C . ALA A 1 91 ? -1.441 -5.714 15.830 1.00 82.81 91 ALA A C 1
ATOM 705 O O . ALA A 1 91 ? -2.369 -6.503 16.011 1.00 82.81 91 ALA A O 1
ATOM 706 N N . LYS A 1 92 ? -1.299 -4.604 16.570 1.00 86.12 92 LYS A N 1
ATOM 707 C CA . LYS A 1 92 ? -2.210 -4.199 17.656 1.00 86.12 92 LYS A CA 1
ATOM 708 C C . LYS A 1 92 ? -3.447 -3.447 17.163 1.00 86.12 92 LYS A C 1
ATOM 710 O O . LYS A 1 92 ? -4.369 -3.237 17.947 1.00 86.12 92 LYS A O 1
ATOM 715 N N . ILE A 1 93 ? -3.485 -3.049 15.893 1.00 91.38 93 ILE A N 1
ATOM 716 C CA . ILE A 1 93 ? -4.638 -2.363 15.311 1.00 91.38 93 ILE A CA 1
ATOM 717 C C . ILE A 1 93 ? -5.805 -3.344 15.180 1.00 91.38 93 ILE A C 1
ATOM 719 O O . ILE A 1 93 ? -5.707 -4.417 14.578 1.00 91.38 93 ILE A O 1
ATOM 723 N N . THR A 1 94 ? -6.935 -2.968 15.769 1.00 91.56 94 THR A N 1
ATOM 724 C CA . THR A 1 94 ? -8.155 -3.779 15.819 1.00 91.56 94 THR A CA 1
ATOM 725 C C . THR A 1 94 ? -9.165 -3.347 14.766 1.00 91.56 94 THR A C 1
ATOM 727 O O . THR A 1 94 ? -9.932 -4.188 14.294 1.00 91.56 94 THR A O 1
ATOM 730 N N . GLN A 1 95 ? -9.126 -2.079 14.356 1.00 94.62 95 GLN A N 1
ATOM 731 C CA . GLN A 1 95 ? -9.948 -1.520 13.293 1.00 94.62 95 GLN A CA 1
ATOM 732 C C . GLN A 1 95 ? -9.095 -0.623 12.396 1.00 94.62 95 GLN A C 1
ATOM 734 O O . GLN A 1 95 ? -8.364 0.234 12.888 1.00 94.62 95 GLN A O 1
ATOM 739 N N . PHE A 1 96 ? -9.201 -0.807 11.083 1.00 95.62 96 PHE A N 1
ATOM 740 C CA . PHE A 1 96 ? -8.558 0.059 10.099 1.00 95.62 96 PHE A CA 1
ATOM 741 C C . PHE A 1 96 ? -9.548 0.442 9.008 1.00 95.62 96 PHE A C 1
ATOM 743 O O . PHE A 1 96 ? -10.081 -0.430 8.318 1.00 95.62 96 PHE A O 1
ATOM 750 N N . GLU A 1 97 ? -9.775 1.738 8.853 1.00 96.19 97 GLU A N 1
ATOM 751 C CA . GLU A 1 97 ? -10.656 2.317 7.844 1.00 96.19 97 GLU A CA 1
ATOM 752 C C . GLU A 1 97 ? -9.994 3.514 7.153 1.00 96.19 97 GLU A C 1
ATOM 754 O O . GLU A 1 97 ? -8.936 3.999 7.559 1.00 96.19 97 GLU A O 1
ATOM 759 N N . GLY A 1 98 ? -10.612 4.007 6.089 1.00 95.00 98 GLY A N 1
ATOM 760 C CA . GLY A 1 98 ? -10.166 5.220 5.420 1.00 95.00 98 GLY A CA 1
ATOM 761 C C . GLY A 1 98 ? -11.231 5.793 4.509 1.00 95.00 98 GLY A C 1
ATOM 762 O O . GLY A 1 98 ? -12.149 5.099 4.075 1.00 95.00 98 GLY A O 1
ATOM 763 N N . LYS A 1 99 ? -11.101 7.074 4.183 1.00 94.81 99 LYS A N 1
ATOM 764 C CA . LYS A 1 99 ? -11.994 7.734 3.236 1.00 94.81 99 LYS A CA 1
ATOM 765 C C . LYS A 1 99 ? -11.697 7.255 1.824 1.00 94.81 99 LYS A C 1
ATOM 767 O O . LYS A 1 99 ? -10.543 7.212 1.389 1.00 94.81 99 LYS A O 1
ATOM 772 N N . ARG A 1 100 ? -12.762 7.034 1.055 1.00 94.69 100 ARG A N 1
ATOM 773 C CA . ARG A 1 100 ? -12.718 6.719 -0.376 1.00 94.69 100 ARG A CA 1
ATOM 774 C C . ARG A 1 100 ? -11.816 7.682 -1.140 1.00 94.69 100 ARG A C 1
ATOM 776 O O . ARG A 1 100 ? -10.974 7.260 -1.926 1.00 94.69 100 ARG A O 1
ATOM 783 N N . LYS A 1 101 ? -11.943 8.982 -0.857 1.00 92.19 101 LYS A N 1
ATOM 784 C CA . LYS A 1 101 ? -11.125 10.026 -1.484 1.00 92.19 101 LYS A CA 1
ATOM 785 C C . LYS A 1 101 ? -9.627 9.777 -1.289 1.00 92.19 101 LYS A C 1
ATOM 787 O O . LYS A 1 101 ? -8.869 9.947 -2.233 1.00 92.19 101 LYS A O 1
ATOM 792 N N . THR A 1 102 ? -9.191 9.346 -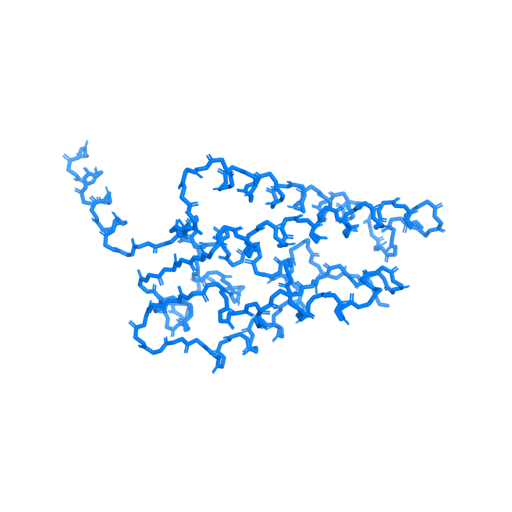0.108 1.00 91.81 102 THR A N 1
ATOM 793 C CA . THR A 1 102 ? -7.772 9.064 0.162 1.00 91.81 102 THR A CA 1
ATOM 794 C C . THR A 1 102 ? -7.285 7.868 -0.654 1.00 91.81 102 THR A C 1
ATOM 796 O O . THR A 1 102 ? -6.231 7.951 -1.279 1.00 91.81 102 THR A O 1
ATOM 799 N N . VAL A 1 103 ? -8.085 6.799 -0.737 1.00 94.62 103 VAL A N 1
ATOM 800 C CA . VAL A 1 103 ? -7.793 5.618 -1.571 1.00 94.62 103 VAL A CA 1
ATOM 801 C C . VAL A 1 103 ? -7.696 5.995 -3.054 1.00 94.62 103 VAL A C 1
ATOM 803 O O . VAL A 1 103 ? -6.755 5.581 -3.730 1.00 94.62 103 VAL A O 1
ATOM 806 N N . MET A 1 104 ? -8.599 6.849 -3.554 1.00 93.44 104 MET A N 1
ATOM 807 C CA . MET A 1 104 ? -8.538 7.366 -4.929 1.00 93.44 104 MET A CA 1
ATOM 808 C C . MET A 1 104 ? -7.238 8.116 -5.210 1.00 93.44 104 MET A C 1
ATOM 810 O O . MET A 1 104 ? -6.650 7.928 -6.274 1.00 93.44 104 MET A O 1
ATOM 814 N N . VAL A 1 105 ? -6.786 8.957 -4.276 1.00 90.94 105 VAL A N 1
ATOM 815 C CA . VAL A 1 105 ? -5.544 9.718 -4.454 1.00 90.94 105 VAL A CA 1
ATOM 816 C C . VAL A 1 105 ? -4.335 8.771 -4.472 1.00 90.94 105 VAL A C 1
ATOM 818 O O . VAL A 1 105 ? -3.498 8.913 -5.359 1.00 90.94 105 VAL A O 1
ATOM 821 N N . ILE A 1 106 ? -4.269 7.762 -3.589 1.00 92.31 106 ILE A N 1
ATOM 822 C CA . ILE A 1 106 ? -3.193 6.745 -3.615 1.00 92.31 106 ILE A CA 1
ATOM 823 C C . ILE A 1 106 ? -3.182 6.026 -4.967 1.00 92.31 106 ILE A C 1
ATOM 825 O O . ILE A 1 106 ? -2.147 5.946 -5.622 1.00 92.31 106 ILE A O 1
ATOM 829 N N . ARG A 1 107 ? -4.347 5.550 -5.420 1.00 94.88 107 ARG A N 1
ATOM 830 C CA . ARG A 1 107 ? -4.498 4.846 -6.701 1.00 94.88 107 ARG A CA 1
ATOM 831 C C . ARG A 1 107 ? -4.023 5.702 -7.874 1.00 94.88 107 ARG A C 1
ATOM 833 O O . ARG A 1 107 ? -3.281 5.215 -8.723 1.00 94.88 107 ARG A O 1
ATOM 840 N N . ASN A 1 108 ? -4.444 6.965 -7.931 1.00 92.00 108 ASN A N 1
ATOM 841 C CA . ASN A 1 108 ? -4.044 7.885 -8.998 1.00 92.00 108 ASN A CA 1
ATOM 842 C C . ASN A 1 108 ? -2.530 8.129 -8.987 1.00 92.00 108 ASN A C 1
ATOM 844 O O . ASN A 1 108 ? -1.900 8.055 -10.037 1.00 92.00 108 ASN A O 1
ATOM 848 N N . TYR A 1 109 ? -1.945 8.320 -7.803 1.00 89.94 109 TYR A N 1
ATOM 849 C CA . TYR A 1 109 ? -0.503 8.480 -7.652 1.00 89.94 109 TYR A CA 1
ATOM 850 C C . TYR A 1 109 ? 0.269 7.260 -8.176 1.00 89.94 109 TYR A C 1
ATOM 852 O O . TYR A 1 109 ? 1.231 7.419 -8.924 1.00 89.94 109 TYR A O 1
ATOM 860 N N . LEU A 1 110 ? -0.167 6.037 -7.846 1.00 91.94 110 LEU A N 1
ATOM 861 C CA . LEU A 1 110 ? 0.472 4.815 -8.351 1.00 91.94 110 LEU A CA 1
ATOM 862 C C . LEU A 1 110 ? 0.354 4.682 -9.876 1.00 91.94 110 LEU A C 1
ATOM 864 O O . LEU A 1 110 ? 1.324 4.296 -10.527 1.00 91.94 110 LEU A O 1
ATOM 868 N N . LYS A 1 111 ? -0.795 5.049 -10.462 1.00 92.69 111 LYS A N 1
ATOM 869 C CA . LYS A 1 111 ? -0.964 5.088 -11.926 1.00 92.69 111 LYS A CA 1
ATOM 870 C C . LYS A 1 111 ? 0.013 6.059 -12.584 1.00 92.69 111 LYS A C 1
ATOM 872 O O . LYS A 1 111 ? 0.652 5.701 -13.573 1.00 92.69 111 LYS A O 1
ATOM 877 N N . ASP A 1 112 ? 0.140 7.264 -12.034 1.00 88.50 112 ASP A N 1
ATOM 878 C CA . ASP A 1 112 ? 1.046 8.281 -12.564 1.00 88.50 112 ASP A CA 1
ATOM 879 C C . ASP A 1 112 ? 2.514 7.878 -12.418 1.00 88.50 112 ASP A C 1
ATOM 881 O O . ASP A 1 112 ? 3.279 8.013 -13.374 1.00 88.50 112 ASP A O 1
ATOM 885 N N . MET A 1 113 ? 2.901 7.325 -11.267 1.00 88.31 113 MET A N 1
ATOM 886 C CA . MET A 1 113 ? 4.247 6.799 -11.032 1.00 88.31 113 MET A CA 1
ATOM 887 C C . MET A 1 113 ? 4.601 5.691 -12.030 1.00 88.31 113 MET A C 1
ATOM 889 O O . MET A 1 113 ? 5.660 5.748 -12.658 1.00 88.31 113 MET A O 1
ATOM 893 N N . LEU A 1 114 ? 3.720 4.699 -12.201 1.00 91.31 114 LEU A N 1
ATOM 894 C CA . LEU A 1 114 ? 3.936 3.585 -13.123 1.00 91.31 114 LEU A CA 1
ATOM 895 C C . LEU A 1 114 ? 4.068 4.080 -14.567 1.00 91.31 114 LEU A C 1
ATOM 897 O O . LEU A 1 114 ? 4.993 3.681 -15.276 1.00 91.31 114 LEU A O 1
ATOM 901 N N . ARG A 1 115 ? 3.176 4.984 -14.995 1.00 91.19 115 ARG A N 1
ATOM 902 C CA . ARG A 1 115 ? 3.220 5.592 -16.332 1.00 91.19 115 ARG A CA 1
ATOM 903 C C . ARG A 1 115 ? 4.545 6.318 -16.572 1.00 91.19 115 ARG A C 1
ATOM 905 O O . ARG A 1 115 ? 5.214 6.032 -17.560 1.00 91.19 115 ARG A O 1
ATOM 912 N N . ARG A 1 116 ? 4.947 7.213 -15.665 1.00 86.12 116 ARG A N 1
ATOM 913 C CA . ARG A 1 116 ? 6.187 7.996 -15.801 1.00 86.12 116 ARG A CA 1
ATOM 914 C C . ARG A 1 116 ? 7.440 7.117 -15.754 1.00 86.12 116 ARG A C 1
ATOM 916 O O . ARG A 1 116 ? 8.368 7.334 -16.523 1.00 86.12 116 ARG A O 1
ATOM 923 N N . SER A 1 117 ? 7.448 6.081 -14.915 1.00 87.44 117 SER A N 1
ATOM 924 C CA . SER A 1 117 ? 8.565 5.127 -14.837 1.00 87.44 117 SER A CA 1
ATOM 925 C C . SER A 1 117 ? 8.716 4.317 -16.135 1.00 87.44 117 SER A C 1
ATOM 927 O O . SER A 1 117 ? 9.832 4.067 -16.583 1.00 87.44 117 SER A O 1
ATOM 929 N N . ARG A 1 118 ? 7.603 3.958 -16.793 1.00 90.25 118 ARG A N 1
ATOM 930 C CA . ARG A 1 118 ? 7.596 3.340 -18.135 1.00 90.25 118 ARG A CA 1
ATOM 931 C C . ARG A 1 118 ? 8.018 4.296 -19.247 1.00 90.25 118 ARG A C 1
ATOM 933 O O . ARG A 1 118 ? 8.592 3.867 -20.240 1.00 90.25 118 ARG A O 1
ATOM 940 N N . GLU A 1 119 ? 7.707 5.582 -19.125 1.00 88.69 119 GLU A N 1
ATOM 941 C CA . GLU A 1 119 ? 8.180 6.599 -20.070 1.00 88.69 119 GLU A CA 1
ATOM 942 C C . GLU A 1 119 ? 9.695 6.767 -19.958 1.00 88.69 119 GLU A C 1
ATOM 944 O O . GLU A 1 119 ? 10.393 6.670 -20.964 1.00 88.69 119 GLU A O 1
ATOM 949 N N . ARG A 1 120 ? 10.207 6.895 -18.731 1.00 84.75 120 ARG A N 1
ATOM 950 C CA . ARG A 1 120 ? 11.639 7.012 -18.460 1.00 84.75 120 ARG A CA 1
ATOM 951 C C . ARG A 1 120 ? 12.428 5.766 -18.858 1.00 84.75 120 ARG A C 1
ATOM 953 O O . ARG A 1 120 ? 13.576 5.895 -19.278 1.00 84.75 120 ARG A O 1
ATOM 960 N N . SER A 1 121 ? 11.828 4.573 -18.795 1.00 87.38 121 SER A N 1
ATOM 961 C CA . SER A 1 121 ? 12.515 3.341 -19.200 1.00 87.38 121 SER A CA 1
ATOM 962 C C . SER A 1 121 ? 12.889 3.289 -20.690 1.00 87.38 121 SER A C 1
ATOM 964 O O . SER A 1 121 ? 13.724 2.473 -21.079 1.00 87.38 121 SER A O 1
ATOM 966 N N . LYS A 1 122 ? 12.309 4.176 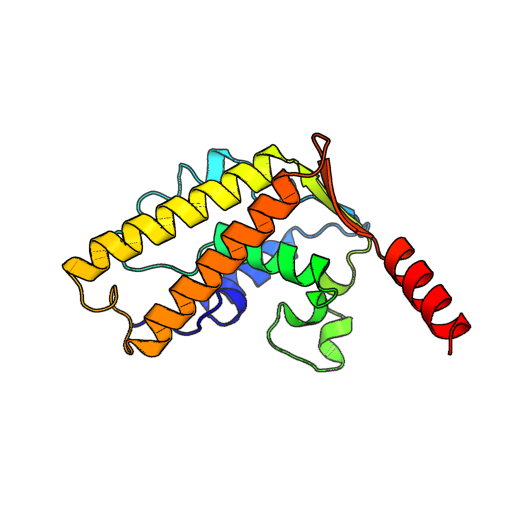-21.516 1.00 88.19 122 LYS A N 1
ATOM 967 C CA . LYS A 1 122 ? 12.675 4.366 -22.929 1.00 88.19 122 LYS A CA 1
ATOM 968 C C . LYS A 1 122 ? 14.028 5.062 -23.101 1.00 88.19 122 LYS A C 1
ATOM 970 O O . LYS A 1 122 ? 14.682 4.853 -24.116 1.00 88.19 122 LYS A O 1
ATOM 975 N N . GLU A 1 123 ? 14.426 5.879 -22.129 1.00 86.19 123 GLU A N 1
ATOM 976 C CA . GLU A 1 123 ? 15.690 6.630 -22.127 1.00 86.19 123 GLU A CA 1
ATOM 977 C C . GLU A 1 123 ? 16.741 5.967 -21.228 1.00 86.19 123 GLU A C 1
ATOM 979 O O . GLU A 1 123 ? 17.926 5.941 -21.553 1.00 86.19 123 GLU A O 1
ATOM 984 N N . TYR A 1 124 ? 16.301 5.380 -20.114 1.00 81.94 124 TYR A N 1
ATOM 985 C CA . TYR A 1 124 ? 17.146 4.690 -19.147 1.00 81.94 124 TYR A CA 1
ATOM 986 C C . TYR A 1 124 ? 16.716 3.236 -19.054 1.00 81.94 124 TYR A C 1
ATOM 988 O O . TYR A 1 124 ? 15.642 2.957 -18.529 1.00 81.94 124 TYR A O 1
ATOM 996 N N . GLN A 1 125 ? 17.549 2.306 -19.528 1.00 84.88 125 GLN A N 1
ATOM 997 C CA . GLN A 1 125 ? 17.220 0.879 -19.542 1.00 84.88 125 GLN A CA 1
ATOM 998 C C . GLN A 1 125 ? 16.645 0.428 -18.190 1.00 84.88 125 GLN A C 1
ATOM 1000 O O . GLN A 1 125 ? 17.242 0.643 -17.133 1.00 84.88 125 GLN A O 1
ATOM 1005 N N . TRP A 1 126 ? 15.436 -0.139 -18.251 1.00 86.62 126 TRP A N 1
ATOM 1006 C CA . TRP A 1 126 ? 14.675 -0.622 -17.096 1.00 86.62 126 TRP A CA 1
ATOM 1007 C C . TRP A 1 126 ? 14.476 0.421 -15.994 1.00 86.62 126 TRP A C 1
ATOM 1009 O O . TRP A 1 126 ? 14.423 0.064 -14.828 1.00 86.62 126 TRP A O 1
ATOM 1019 N N . ASN A 1 127 ? 14.407 1.710 -16.335 1.00 82.75 127 ASN A N 1
ATOM 1020 C CA . ASN A 1 127 ? 14.293 2.813 -15.379 1.00 82.75 127 ASN A CA 1
ATOM 1021 C C . ASN A 1 127 ? 15.403 2.809 -14.299 1.00 82.75 127 ASN A C 1
ATOM 1023 O O . ASN A 1 127 ? 15.165 3.185 -13.155 1.00 82.75 127 ASN A O 1
ATOM 1027 N N . GLY A 1 128 ? 16.610 2.341 -14.641 1.00 80.62 128 GLY A N 1
ATOM 1028 C CA . GLY A 1 128 ? 17.753 2.289 -13.720 1.00 80.62 128 GLY A CA 1
ATOM 1029 C C . GLY A 1 128 ? 17.799 1.066 -12.796 1.00 80.62 128 GLY A C 1
ATOM 1030 O O . GLY A 1 128 ? 18.680 0.981 -11.937 1.00 80.62 128 GLY A O 1
ATOM 1031 N N . TRP A 1 129 ? 16.892 0.103 -12.966 1.00 84.00 129 TRP A N 1
ATOM 1032 C CA . TRP A 1 129 ? 16.971 -1.185 -12.280 1.00 84.00 129 TRP A CA 1
ATOM 1033 C C . TRP A 1 129 ? 18.149 -2.018 -12.798 1.00 84.00 129 TRP A C 1
ATOM 1035 O O . TRP A 1 129 ? 18.491 -1.971 -13.975 1.00 84.00 129 TRP A O 1
ATOM 1045 N N . LEU A 1 130 ? 18.761 -2.820 -11.920 1.00 83.44 130 LEU A N 1
ATOM 1046 C CA . LEU A 1 130 ? 19.927 -3.641 -12.278 1.00 83.44 130 LEU A CA 1
ATOM 1047 C C . LEU A 1 130 ? 19.571 -4.842 -13.172 1.00 83.44 130 LEU A C 1
ATOM 1049 O O . LEU A 1 130 ? 20.410 -5.308 -13.938 1.00 83.44 130 LEU A O 1
ATOM 1053 N N . LYS A 1 131 ? 18.344 -5.363 -13.045 1.00 88.06 131 LYS A N 1
ATOM 1054 C CA . LYS A 1 131 ? 17.847 -6.536 -13.775 1.00 88.06 131 LYS A CA 1
ATOM 1055 C C . LYS A 1 131 ? 16.463 -6.263 -14.346 1.00 88.06 131 LYS A C 1
ATOM 1057 O O . LYS A 1 131 ? 15.603 -5.740 -13.635 1.00 88.06 131 LYS A O 1
ATOM 1062 N N . GLU A 1 132 ? 16.238 -6.705 -15.579 1.00 91.19 132 GLU A N 1
ATOM 1063 C CA . GLU A 1 132 ? 14.933 -6.640 -16.245 1.00 91.19 132 GLU A CA 1
ATOM 1064 C C . GLU A 1 132 ? 13.833 -7.332 -15.438 1.00 91.19 132 GLU A C 1
ATOM 1066 O O . GLU A 1 132 ? 12.746 -6.789 -15.273 1.00 91.19 132 GLU A O 1
ATOM 1071 N N . GLU A 1 133 ? 14.136 -8.502 -14.878 1.00 91.69 133 GLU A N 1
ATOM 1072 C CA . GLU A 1 133 ? 13.202 -9.304 -14.082 1.00 91.69 133 GLU A CA 1
ATOM 1073 C C . GLU A 1 133 ? 12.655 -8.522 -12.883 1.00 91.69 133 GLU A C 1
ATOM 1075 O O . GLU A 1 133 ? 11.460 -8.573 -12.601 1.00 91.69 133 GLU A O 1
ATOM 1080 N N . ASN A 1 134 ? 13.512 -7.746 -12.211 1.00 89.50 134 ASN A N 1
ATOM 1081 C CA . ASN A 1 134 ? 13.108 -6.922 -11.074 1.00 89.50 134 ASN A CA 1
ATOM 1082 C C . ASN A 1 134 ? 12.237 -5.746 -11.529 1.00 89.50 134 ASN A C 1
ATOM 1084 O O . ASN A 1 134 ? 11.242 -5.435 -10.884 1.00 89.50 134 ASN A O 1
ATOM 1088 N N . TRP A 1 135 ? 12.573 -5.129 -12.665 1.00 90.81 135 TRP A N 1
ATOM 1089 C CA . TRP A 1 135 ? 11.764 -4.071 -13.272 1.00 90.81 135 TRP A CA 1
ATOM 1090 C C . TRP A 1 135 ? 10.376 -4.571 -13.698 1.00 90.81 135 TRP A C 1
ATOM 1092 O O . TRP A 1 135 ? 9.369 -3.910 -13.448 1.00 90.81 135 TRP A O 1
ATOM 1102 N N . ILE A 1 136 ? 10.296 -5.749 -14.318 1.00 93.31 136 ILE A N 1
ATOM 1103 C CA . ILE A 1 136 ? 9.026 -6.397 -14.674 1.00 93.31 136 ILE A CA 1
ATOM 1104 C C . ILE A 1 136 ? 8.244 -6.760 -13.407 1.00 93.31 136 ILE A C 1
ATOM 1106 O O . ILE A 1 136 ? 7.052 -6.467 -13.320 1.00 93.31 136 ILE A O 1
ATOM 1110 N N . GLY A 1 137 ? 8.913 -7.345 -12.410 1.00 94.19 137 GLY A N 1
ATOM 1111 C CA . GLY A 1 137 ? 8.309 -7.715 -11.132 1.00 94.19 137 GLY A CA 1
ATOM 1112 C C . GLY A 1 137 ? 7.715 -6.516 -10.394 1.00 94.19 137 GLY A C 1
ATOM 1113 O O . GLY A 1 137 ? 6.565 -6.571 -9.961 1.00 94.19 137 GLY A O 1
ATOM 1114 N N . TRP A 1 138 ? 8.456 -5.408 -10.316 1.00 93.25 138 TRP A N 1
ATOM 1115 C CA . TRP A 1 138 ? 7.984 -4.156 -9.725 1.00 93.25 138 TRP A CA 1
ATOM 1116 C C . TRP A 1 138 ? 6.756 -3.603 -10.456 1.00 93.25 138 TRP A C 1
ATOM 1118 O O . TRP A 1 138 ? 5.760 -3.273 -9.812 1.00 93.25 138 TRP A O 1
ATOM 1128 N N . GLN A 1 139 ? 6.771 -3.567 -11.795 1.00 94.88 139 GLN A N 1
ATOM 1129 C CA . GLN A 1 139 ? 5.606 -3.123 -12.567 1.00 94.88 139 GLN A CA 1
ATOM 1130 C C . GLN A 1 139 ? 4.374 -3.985 -12.275 1.00 94.88 139 GLN A C 1
ATOM 1132 O O . GLN A 1 139 ? 3.312 -3.438 -11.985 1.00 94.88 139 GLN A O 1
ATOM 1137 N N . GLY A 1 140 ? 4.521 -5.313 -12.307 1.00 97.31 140 GLY A N 1
ATOM 1138 C CA . GLY A 1 140 ? 3.419 -6.236 -12.031 1.00 97.31 140 GLY A CA 1
ATOM 1139 C C . GLY A 1 140 ? 2.867 -6.085 -10.612 1.00 97.31 140 GLY A C 1
ATOM 1140 O O . GLY A 1 140 ? 1.655 -6.134 -10.401 1.00 97.31 140 GLY A O 1
ATOM 1141 N N . HIS A 1 141 ? 3.736 -5.828 -9.633 1.00 96.44 141 HIS A N 1
ATOM 1142 C CA . HIS A 1 141 ? 3.321 -5.550 -8.260 1.00 96.44 141 HIS A CA 1
ATOM 1143 C C . HIS A 1 141 ? 2.530 -4.238 -8.149 1.00 96.44 141 HIS A C 1
ATOM 1145 O O . HIS A 1 141 ? 1.440 -4.230 -7.574 1.00 96.44 141 HIS A O 1
ATOM 1151 N N . VAL A 1 142 ? 3.005 -3.146 -8.760 1.00 95.88 142 VAL A N 1
ATOM 1152 C CA . VAL A 1 142 ? 2.283 -1.860 -8.768 1.00 95.88 142 VAL A CA 1
ATOM 1153 C C . VAL A 1 142 ? 0.944 -1.967 -9.506 1.00 95.88 142 VAL A C 1
ATOM 1155 O O . VAL A 1 142 ? -0.056 -1.429 -9.031 1.00 95.88 142 VAL A O 1
ATOM 1158 N N . GLU A 1 143 ? 0.876 -2.699 -10.621 1.00 98.38 143 GLU A N 1
ATOM 1159 C CA . GLU A 1 143 ? -0.382 -2.974 -11.330 1.00 98.38 143 GLU A CA 1
ATOM 1160 C C . GLU A 1 143 ? -1.379 -3.741 -10.459 1.00 98.38 143 GLU A C 1
ATOM 1162 O O . GLU A 1 143 ? -2.559 -3.385 -10.410 1.00 98.38 143 GLU A O 1
ATOM 1167 N N . ASN A 1 144 ? -0.909 -4.744 -9.715 1.00 98.38 144 ASN A N 1
ATOM 1168 C CA . ASN A 1 144 ? -1.744 -5.481 -8.776 1.00 98.38 144 ASN A CA 1
ATOM 1169 C C . ASN A 1 144 ? -2.251 -4.587 -7.631 1.00 98.38 144 ASN A C 1
ATOM 1171 O O . ASN A 1 144 ? -3.430 -4.652 -7.283 1.00 98.38 144 ASN A O 1
ATOM 1175 N N . LEU A 1 145 ? -1.405 -3.707 -7.078 1.00 98.19 145 LEU A N 1
ATOM 1176 C CA . LEU A 1 145 ? -1.836 -2.718 -6.081 1.00 98.19 145 LEU A CA 1
ATOM 1177 C C . LEU A 1 145 ? -2.922 -1.794 -6.643 1.00 98.19 145 LEU A C 1
ATOM 1179 O O . LEU A 1 145 ? -3.945 -1.593 -5.991 1.00 98.19 145 LEU A O 1
ATOM 1183 N N . ILE A 1 146 ? -2.731 -1.259 -7.855 1.00 98.31 146 ILE A N 1
ATOM 1184 C CA . ILE A 1 146 ? -3.716 -0.397 -8.525 1.00 98.31 146 ILE A CA 1
ATOM 1185 C C . ILE A 1 146 ? -5.045 -1.134 -8.684 1.00 98.31 146 ILE A C 1
ATOM 1187 O O . ILE A 1 146 ? -6.072 -0.598 -8.274 1.00 98.31 146 ILE A O 1
ATOM 1191 N N . LYS A 1 147 ? -5.021 -2.362 -9.214 1.00 98.56 147 LYS A N 1
ATOM 1192 C CA . LYS A 1 147 ? -6.223 -3.177 -9.418 1.00 98.56 147 LYS A CA 1
ATOM 1193 C C . LYS A 1 147 ? -6.982 -3.397 -8.108 1.00 98.56 147 LYS A C 1
ATOM 1195 O O . LYS A 1 147 ? -8.179 -3.143 -8.039 1.00 98.56 147 LYS A O 1
ATOM 1200 N N . ARG A 1 148 ? -6.288 -3.801 -7.042 1.00 98.12 148 ARG A N 1
ATOM 1201 C CA . ARG A 1 148 ? -6.921 -4.038 -5.736 1.00 98.12 148 ARG A CA 1
ATOM 1202 C C . ARG A 1 148 ? -7.481 -2.760 -5.112 1.00 98.12 148 ARG A C 1
ATOM 1204 O O . ARG A 1 148 ? -8.529 -2.794 -4.475 1.00 98.12 148 ARG A O 1
ATOM 1211 N N . LEU A 1 149 ? -6.817 -1.615 -5.297 1.00 98.25 149 LEU A N 1
ATOM 1212 C CA . LEU A 1 149 ? -7.371 -0.323 -4.880 1.00 98.25 149 LEU A CA 1
ATOM 1213 C C . LEU A 1 149 ? -8.630 0.032 -5.685 1.00 98.25 149 LEU A C 1
ATOM 1215 O O . LEU A 1 149 ? -9.552 0.613 -5.122 1.00 98.25 149 LEU A O 1
ATOM 1219 N N . GLU A 1 150 ? -8.697 -0.315 -6.971 1.00 98.19 150 GLU A N 1
ATOM 1220 C CA . GLU A 1 150 ? -9.892 -0.117 -7.800 1.00 98.19 150 GLU A CA 1
ATOM 1221 C C . GLU A 1 150 ? -11.064 -0.985 -7.340 1.00 98.19 150 GLU A C 1
ATOM 1223 O O . GLU A 1 150 ? -12.148 -0.446 -7.153 1.00 98.19 150 GLU A O 1
ATOM 1228 N N . GLU A 1 151 ? -10.832 -2.258 -7.015 1.00 97.12 151 GLU A N 1
ATOM 1229 C CA . GLU A 1 151 ? -11.848 -3.150 -6.428 1.00 97.12 151 GLU A CA 1
ATOM 1230 C C . GLU A 1 151 ? -12.417 -2.586 -5.106 1.00 97.12 151 GLU A C 1
ATOM 1232 O O . GLU A 1 151 ? -13.617 -2.655 -4.835 1.00 97.12 151 GLU A O 1
ATOM 1237 N N . LEU A 1 152 ? -11.581 -1.959 -4.266 1.00 96.25 152 LEU A N 1
ATOM 1238 C CA . LEU A 1 152 ? -12.059 -1.260 -3.062 1.00 96.25 152 LEU A CA 1
ATOM 1239 C C . LEU A 1 152 ? -12.922 -0.038 -3.404 1.00 96.25 152 LEU A C 1
ATOM 1241 O O . LEU A 1 152 ? -13.888 0.252 -2.697 1.00 96.25 152 LEU A O 1
ATOM 1245 N N . LEU A 1 153 ? -12.574 0.669 -4.479 1.00 96.69 153 LEU A N 1
ATOM 1246 C CA . LEU A 1 153 ? -13.283 1.836 -5.003 1.00 96.69 153 LEU A CA 1
ATOM 1247 C C . LEU A 1 153 ? -14.516 1.478 -5.846 1.00 96.69 153 LEU A C 1
ATOM 1249 O O . LEU A 1 153 ? -15.142 2.388 -6.388 1.00 96.69 153 LEU A O 1
ATOM 1253 N N . GLU A 1 154 ? -14.897 0.209 -5.949 1.00 95.94 154 GLU A N 1
ATOM 1254 C CA . GLU A 1 154 ? -16.193 -0.209 -6.499 1.00 95.94 154 GLU A CA 1
ATOM 1255 C C . GLU A 1 154 ? -17.259 -0.341 -5.403 1.00 95.94 154 GLU A C 1
ATOM 1257 O O . GLU A 1 154 ? -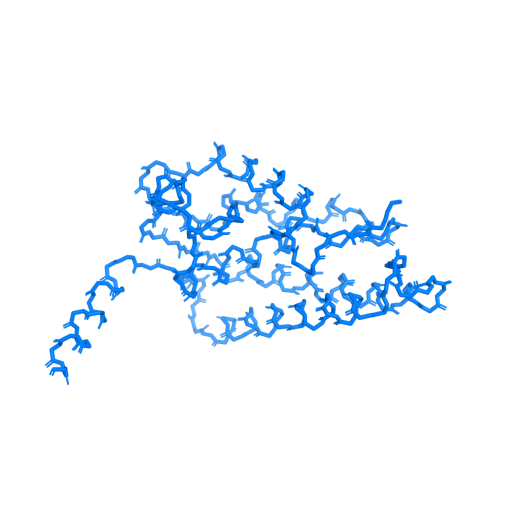18.446 -0.169 -5.668 1.00 95.94 154 GLU A O 1
ATOM 1262 N N . LYS A 1 155 ? -16.849 -0.565 -4.147 1.00 90.94 155 LYS A N 1
ATOM 1263 C CA . LYS A 1 155 ? -17.762 -0.677 -2.996 1.00 90.94 155 LYS A CA 1
ATOM 1264 C C . LYS A 1 155 ? -18.504 0.637 -2.753 1.00 90.94 155 LYS A C 1
ATOM 1266 O O . LYS A 1 155 ? -17.919 1.701 -2.932 1.00 90.94 155 LYS A O 1
ATOM 1271 N N . GLU A 1 156 ? -19.754 0.598 -2.306 1.00 86.56 156 GLU A N 1
ATOM 1272 C CA . GLU A 1 156 ? -20.518 1.813 -1.986 1.00 86.56 156 GLU A CA 1
ATOM 1273 C C . GLU A 1 156 ? -20.042 2.484 -0.681 1.00 86.56 156 GLU A C 1
ATOM 1275 O O . GLU A 1 156 ? -19.503 1.829 0.211 1.00 86.56 156 GLU A O 1
ATOM 1280 N N . GLY A 1 157 ? -20.254 3.800 -0.570 1.00 92.44 157 GLY A N 1
ATOM 1281 C CA . GLY A 1 157 ? -19.949 4.591 0.627 1.00 92.44 157 GLY A CA 1
ATOM 1282 C C . GLY A 1 157 ? -18.660 5.424 0.566 1.00 92.44 157 GLY A C 1
ATOM 1283 O O . GLY A 1 157 ? -17.735 5.175 -0.217 1.00 92.44 157 GLY A O 1
ATOM 1284 N N . ASP A 1 158 ? -18.610 6.443 1.429 1.00 94.06 158 ASP A N 1
ATOM 1285 C CA . ASP A 1 158 ? -17.487 7.387 1.534 1.00 94.06 158 ASP A CA 1
ATOM 1286 C C . ASP A 1 158 ? -16.339 6.882 2.418 1.00 94.06 158 ASP A C 1
ATOM 1288 O O . ASP A 1 158 ? -15.222 7.400 2.332 1.00 94.06 158 ASP A O 1
ATOM 1292 N N . THR A 1 159 ? -16.593 5.858 3.232 1.00 95.50 159 THR A N 1
ATOM 1293 C CA . THR A 1 159 ? -15.613 5.207 4.107 1.00 95.50 159 THR A CA 1
ATOM 1294 C C . THR A 1 159 ? -15.470 3.747 3.707 1.00 95.50 159 THR A C 1
ATOM 1296 O O . THR A 1 159 ? -16.459 3.049 3.505 1.00 95.50 159 THR A O 1
ATOM 1299 N N . ILE A 1 160 ? -14.228 3.281 3.615 1.00 95.38 160 ILE A N 1
ATOM 1300 C CA . ILE A 1 160 ? -13.877 1.903 3.291 1.00 95.38 160 ILE A CA 1
ATOM 1301 C C . ILE A 1 160 ? -13.274 1.266 4.541 1.00 95.38 160 ILE A C 1
ATOM 1303 O O . ILE A 1 160 ? -12.283 1.757 5.081 1.00 95.38 160 ILE A O 1
ATOM 1307 N N . GLN A 1 161 ? -13.868 0.160 4.986 1.00 94.75 161 GLN A N 1
ATOM 1308 C CA . GLN A 1 161 ? -13.316 -0.674 6.050 1.00 94.75 161 GLN A CA 1
ATOM 1309 C C . GLN A 1 161 ? -12.275 -1.633 5.456 1.00 94.75 161 GLN A C 1
ATOM 1311 O O . GLN A 1 161 ? -12.611 -2.453 4.600 1.00 94.75 161 GLN A O 1
ATOM 1316 N N . PHE A 1 162 ? -11.026 -1.549 5.916 1.00 94.25 162 PHE A N 1
ATOM 1317 C CA . PHE A 1 162 ? -9.938 -2.443 5.497 1.00 94.25 162 PHE A CA 1
ATOM 1318 C C . PHE A 1 162 ? -9.753 -3.619 6.456 1.00 94.25 162 PHE A C 1
ATOM 1320 O O . PHE A 1 162 ? -9.429 -4.720 6.030 1.00 94.25 162 PHE A O 1
ATOM 1327 N N . TRP A 1 163 ? -9.961 -3.395 7.756 1.00 93.69 163 TRP A N 1
ATOM 1328 C CA . TRP A 1 163 ? -9.773 -4.425 8.776 1.00 93.69 163 TRP A CA 1
ATOM 1329 C C . TRP A 1 163 ? -10.712 -4.259 9.955 1.00 93.69 163 TRP A C 1
ATOM 1331 O O . TRP A 1 163 ? -10.856 -3.154 10.474 1.00 93.69 163 TRP A O 1
ATOM 1341 N N . ASN A 1 164 ? -11.271 -5.367 10.433 1.00 90.94 164 ASN A N 1
ATOM 1342 C CA . ASN A 1 164 ? -11.948 -5.437 11.720 1.00 90.94 164 ASN A CA 1
ATOM 1343 C C . ASN A 1 164 ? -11.644 -6.791 12.381 1.00 90.94 164 ASN A C 1
ATOM 1345 O O . ASN A 1 164 ? -12.092 -7.844 11.920 1.00 90.94 164 ASN A O 1
ATOM 1349 N N . ALA A 1 165 ? -10.906 -6.766 13.493 1.00 82.19 165 ALA A N 1
ATOM 1350 C CA . ALA A 1 165 ? -10.506 -7.970 14.221 1.00 82.19 165 ALA A CA 1
ATOM 1351 C C . ALA A 1 165 ? -11.707 -8.793 14.738 1.00 82.19 165 ALA A C 1
ATOM 1353 O O . ALA A 1 165 ? -11.592 -10.006 14.930 1.00 82.19 165 ALA A O 1
ATOM 1354 N N . GLY A 1 166 ? -12.859 -8.152 14.961 1.00 72.81 166 GLY A N 1
ATOM 1355 C CA . GLY A 1 166 ? -14.107 -8.811 15.342 1.00 72.81 166 GLY A CA 1
ATOM 1356 C C . GLY A 1 166 ? -14.691 -9.677 14.224 1.00 72.81 166 GLY A C 1
ATOM 1357 O O . GLY A 1 166 ? -15.119 -10.799 14.499 1.00 72.81 166 GLY A O 1
ATOM 1358 N N . MET A 1 167 ? -14.637 -9.210 12.971 1.00 66.62 167 MET A N 1
ATOM 1359 C CA . MET A 1 167 ? -15.137 -9.957 11.805 1.00 66.62 167 MET A CA 1
ATOM 1360 C C . MET A 1 167 ? -14.286 -11.202 11.530 1.00 66.62 167 MET A C 1
ATOM 1362 O O . MET A 1 167 ? -14.825 -12.301 11.431 1.00 66.62 167 MET A O 1
ATOM 1366 N N . GLN A 1 168 ? -12.956 -11.078 11.577 1.00 66.19 168 GLN A N 1
ATOM 1367 C CA . GLN A 1 168 ? -12.040 -12.217 11.408 1.00 66.19 168 GLN A CA 1
ATOM 1368 C C . GLN A 1 168 ? -12.241 -13.329 12.449 1.00 66.19 168 GLN A C 1
ATOM 1370 O O . GLN A 1 168 ? -12.170 -14.518 12.133 1.00 66.19 168 GLN A O 1
ATOM 1375 N N . ARG A 1 169 ? -12.494 -12.972 13.717 1.00 60.72 169 ARG A N 1
ATOM 1376 C CA . ARG A 1 169 ? -12.779 -13.970 14.764 1.00 60.72 169 ARG A CA 1
ATOM 1377 C C . ARG A 1 169 ? -14.107 -14.683 14.522 1.00 60.72 169 ARG A C 1
ATOM 1379 O O . ARG A 1 169 ? -14.223 -15.847 14.899 1.00 60.72 169 ARG A O 1
ATOM 1386 N N . ALA A 1 170 ? -15.095 -14.006 13.941 1.00 60.62 170 ALA A N 1
ATOM 1387 C CA . ALA A 1 170 ? -16.382 -14.604 13.606 1.00 60.62 170 ALA A CA 1
ATOM 1388 C C . ALA A 1 170 ? -16.259 -15.571 12.417 1.00 60.62 170 ALA A C 1
ATOM 1390 O O . ALA A 1 170 ? -16.735 -16.699 12.519 1.00 60.62 170 ALA A O 1
ATOM 1391 N N . GLU A 1 171 ? -15.542 -15.184 11.359 1.00 60.50 171 GLU A N 1
ATOM 1392 C CA . GLU A 1 171 ? -15.289 -16.024 10.178 1.00 60.50 171 GLU A CA 1
ATOM 1393 C C . GLU A 1 171 ? -14.470 -17.274 10.527 1.00 60.50 171 GLU A C 1
ATOM 1395 O O . GLU A 1 171 ? -14.878 -18.389 10.204 1.00 60.50 171 GLU A O 1
ATOM 1400 N N . LYS A 1 172 ? -13.379 -17.133 11.298 1.00 61.06 172 LYS A N 1
ATOM 1401 C CA . LYS A 1 172 ? -12.598 -18.293 11.774 1.00 61.06 172 LYS A CA 1
ATOM 1402 C C . LYS A 1 172 ? -13.413 -19.233 12.660 1.00 61.06 172 LYS A C 1
ATOM 1404 O O . LYS A 1 172 ? -13.279 -20.447 12.547 1.00 61.06 172 LYS A O 1
ATOM 1409 N N . LYS A 1 173 ? -14.274 -18.694 13.532 1.00 60.16 173 LYS A N 1
ATOM 1410 C CA . LYS A 1 173 ? -15.180 -19.511 14.358 1.00 60.16 173 LYS A CA 1
ATOM 1411 C C . LYS A 1 173 ? -16.255 -20.219 13.537 1.00 60.16 173 LYS A C 1
ATOM 1413 O O . LYS A 1 173 ? -16.722 -21.262 13.976 1.00 60.16 173 LYS A O 1
ATOM 1418 N N . GLN A 1 174 ? -16.691 -19.651 12.413 1.00 60.97 174 GLN A N 1
ATOM 1419 C CA . GLN A 1 174 ? -17.622 -20.320 11.505 1.00 60.97 174 GLN A CA 1
ATOM 1420 C C . GLN A 1 174 ? -16.927 -21.439 10.728 1.00 60.97 174 GLN A C 1
ATOM 1422 O O . GLN A 1 174 ? -17.465 -22.538 10.686 1.00 60.97 174 GLN A O 1
ATOM 1427 N N . MET A 1 175 ? -15.717 -21.209 10.206 1.00 60.44 175 MET A N 1
ATOM 1428 C CA . MET A 1 175 ? -14.965 -22.246 9.488 1.00 60.44 175 MET A CA 1
ATOM 1429 C C . MET A 1 175 ? -14.592 -23.438 10.379 1.00 60.44 175 MET A C 1
ATOM 1431 O O . MET A 1 175 ? -14.817 -24.568 9.976 1.00 60.44 175 MET A O 1
ATOM 1435 N N . MET A 1 176 ? -14.173 -23.212 11.630 1.00 64.12 176 MET A N 1
ATOM 1436 C CA . MET A 1 176 ? -13.901 -24.305 12.588 1.00 64.12 176 MET A CA 1
ATOM 1437 C C . MET A 1 176 ? -15.148 -25.089 13.036 1.00 64.12 176 MET A C 1
ATOM 1439 O O . MET A 1 176 ? -15.018 -26.090 13.727 1.00 64.12 176 MET A O 1
ATOM 1443 N N . LYS A 1 177 ? -16.363 -24.608 12.741 1.00 63.25 177 LYS A N 1
ATOM 1444 C CA . LYS A 1 177 ? -17.614 -25.344 13.006 1.00 63.25 177 LYS A CA 1
ATOM 1445 C C . LYS A 1 177 ? -18.074 -26.179 11.808 1.00 63.25 177 LYS A C 1
ATOM 1447 O O . LYS A 1 177 ? -19.046 -26.917 11.939 1.00 63.25 177 LYS A O 1
ATOM 1452 N N . LEU A 1 178 ? -17.443 -25.985 10.652 1.00 57.97 178 LEU A N 1
ATOM 1453 C CA . LEU A 1 178 ? -17.711 -26.691 9.399 1.00 57.97 178 LEU A CA 1
ATOM 1454 C C . LEU A 1 178 ? -16.679 -27.804 9.129 1.00 57.97 178 LEU A C 1
ATOM 1456 O O . LEU A 1 178 ? -16.841 -28.533 8.153 1.00 57.97 178 LEU A O 1
ATOM 1460 N N . GLU A 1 179 ? -15.663 -27.929 9.988 1.00 47.94 179 GLU A N 1
ATOM 1461 C CA . GLU A 1 179 ? -14.688 -29.031 10.062 1.00 47.94 179 GLU A CA 1
ATOM 1462 C C . GLU A 1 179 ? -15.077 -30.022 11.169 1.00 47.94 179 GLU A C 1
ATOM 1464 O O . GLU A 1 179 ? -14.871 -31.238 10.959 1.00 47.94 179 GLU A O 1
#

Secondary structure (DSSP, 8-state):
-PPP-SSGGGSHHHHHHHHHHHTT--TTSEEEHHHHHT-GGGTTTSTTTTTS-----HHHHHHHHHHHHHTT-GGGTTS--SGGGGGSTGGG-SEEEEEHHHHHHHHHHHHHHHHHHHHHTTTSGGGG-S-HHHHHHHHHHHHHHHHHHHHHTTSSSSEEEEEEHHHHHHHHHHHTT--